Protein AF-A0A2V9YGC2-F1 (afdb_monomer_lite)

pLDDT: mean 83.91, std 12.82, range [38.19, 96.31]

Foldseek 3Di:
DDPDPVVVVVVLVVVVVVDPPVVSVLVLLLVLLVVLLVFADEPPDPDSDQDPVHSSVVCVVPVPVSNLSSLSSQQLVLQVLLVVQCVVFNDAAWDKDWSVVRVRRDDPSQAGSVRAGWIWTDHGFKIKTKHCADQRPDHDDRVPDDDHPVRLVVDDASGWYQDPNRMTMHMHGDDD

Radius of gyration: 16.86 Å; chains: 1; bounding box: 37×30×47 Å

Structure (mmCIF, N/CA/C/O backbone):
data_AF-A0A2V9YGC2-F1
#
_entry.id   AF-A0A2V9YGC2-F1
#
loop_
_atom_site.group_PDB
_atom_site.id
_atom_site.type_symbol
_atom_site.label_atom_id
_atom_site.label_alt_id
_atom_site.label_comp_id
_atom_site.label_asym_id
_atom_site.label_entity_id
_atom_site.label_seq_id
_atom_site.pdbx_PDB_ins_code
_atom_site.Cartn_x
_atom_site.Cartn_y
_atom_site.Cartn_z
_atom_site.occupancy
_atom_site.B_iso_or_equiv
_atom_site.auth_seq_id
_atom_site.auth_comp_id
_atom_site.auth_asym_id
_atom_site.auth_atom_id
_atom_site.pdbx_PDB_model_num
ATOM 1 N N . MET A 1 1 ? -12.649 12.668 -11.125 1.00 38.19 1 MET A N 1
ATOM 2 C CA . MET A 1 1 ? -12.401 11.821 -12.310 1.00 38.19 1 MET A CA 1
ATOM 3 C C . MET A 1 1 ? -12.307 10.386 -11.817 1.00 38.19 1 MET A C 1
ATOM 5 O O . MET A 1 1 ? -11.302 10.010 -11.233 1.00 38.19 1 MET A O 1
ATOM 9 N N . PHE A 1 2 ? -13.421 9.656 -11.890 1.00 38.47 2 PHE A N 1
ATOM 10 C CA . PHE A 1 2 ? -13.584 8.323 -11.309 1.00 38.47 2 PHE A CA 1
ATOM 11 C C . PHE A 1 2 ? -13.003 7.264 -12.248 1.00 38.47 2 PHE A C 1
ATOM 13 O O . PHE A 1 2 ? -13.711 6.711 -13.081 1.00 38.47 2 PHE A O 1
ATOM 20 N N . LEU A 1 3 ? -11.716 6.970 -12.104 1.00 44.44 3 LEU A N 1
ATOM 21 C CA . LEU A 1 3 ? -11.205 5.648 -12.456 1.00 44.44 3 LEU A CA 1
ATOM 22 C C . LEU A 1 3 ? -11.157 4.851 -11.154 1.00 44.44 3 LEU A C 1
ATOM 24 O O . LEU A 1 3 ? -10.138 4.800 -10.476 1.00 44.44 3 LEU A O 1
ATOM 28 N N . GLY A 1 4 ? -12.316 4.328 -10.751 1.00 53.81 4 GLY A N 1
ATOM 29 C CA . GLY A 1 4 ? -12.389 3.345 -9.671 1.00 53.81 4 GLY A CA 1
ATOM 30 C C . GLY A 1 4 ? -11.777 2.007 -10.100 1.00 53.81 4 GLY A C 1
ATOM 31 O O . GLY A 1 4 ? -11.451 1.809 -11.271 1.00 53.81 4 GLY A O 1
ATOM 32 N N . VAL A 1 5 ? -11.687 1.065 -9.160 1.00 56.09 5 VAL A N 1
ATOM 33 C CA . VAL A 1 5 ? -11.126 -0.291 -9.341 1.00 56.09 5 VAL A CA 1
ATOM 34 C C . VAL A 1 5 ? -11.687 -1.016 -10.580 1.00 56.09 5 VAL A C 1
ATOM 36 O O . VAL A 1 5 ? -10.951 -1.694 -11.292 1.00 56.09 5 VAL A O 1
ATOM 39 N N . GLY A 1 6 ? -12.966 -0.808 -10.915 1.00 54.75 6 GLY A N 1
ATOM 40 C CA . GLY A 1 6 ? -13.574 -1.361 -12.135 1.00 54.75 6 GLY A CA 1
ATOM 41 C C . GLY A 1 6 ? -13.026 -0.771 -13.445 1.00 54.75 6 GLY A C 1
ATOM 42 O O . GLY A 1 6 ? -12.872 -1.488 -14.430 1.00 54.75 6 GLY A O 1
ATOM 43 N N . GLY A 1 7 ? -12.665 0.516 -13.453 1.00 62.88 7 GLY A N 1
ATOM 44 C CA . GLY A 1 7 ? -12.011 1.159 -14.596 1.00 62.88 7 GLY A CA 1
ATOM 45 C C . GLY A 1 7 ? -10.589 0.641 -14.815 1.00 62.88 7 GLY A C 1
ATOM 46 O O . GLY A 1 7 ? -10.171 0.476 -15.958 1.00 62.88 7 GLY A O 1
ATOM 47 N N . TRP A 1 8 ? -9.879 0.310 -13.731 1.00 65.00 8 TRP A N 1
ATOM 48 C CA . TRP A 1 8 ? -8.566 -0.335 -13.795 1.00 65.00 8 TRP A CA 1
ATOM 49 C C . TRP A 1 8 ? -8.646 -1.726 -14.434 1.00 65.00 8 TRP A C 1
ATOM 51 O O . TRP A 1 8 ? -7.917 -2.000 -15.384 1.00 65.00 8 TRP A O 1
ATOM 61 N N . PHE A 1 9 ? -9.586 -2.567 -13.990 1.00 69.88 9 PHE A N 1
ATOM 62 C CA . PHE A 1 9 ? -9.788 -3.904 -14.561 1.00 69.88 9 PHE A CA 1
ATOM 63 C C . PHE A 1 9 ? -10.111 -3.864 -16.060 1.00 69.88 9 PHE A C 1
ATOM 65 O O . PHE A 1 9 ? -9.531 -4.624 -16.836 1.00 69.88 9 PHE A O 1
ATOM 72 N N . PHE A 1 10 ? -11.000 -2.962 -16.486 1.00 67.50 10 PHE A N 1
ATOM 73 C CA . PHE A 1 10 ? -11.369 -2.836 -17.898 1.00 67.50 10 PHE A CA 1
ATOM 74 C C . PHE A 1 10 ? -10.204 -2.336 -18.765 1.00 67.50 10 PHE A C 1
ATOM 76 O O . PHE A 1 10 ? -9.967 -2.862 -19.856 1.00 67.50 10 PHE A O 1
ATOM 83 N N . LEU A 1 11 ? -9.444 -1.353 -18.272 1.00 69.56 11 LEU A N 1
ATOM 84 C CA . LEU A 1 11 ? -8.254 -0.842 -18.949 1.00 69.56 11 LEU A CA 1
ATOM 85 C C . LEU A 1 11 ? -7.179 -1.934 -19.074 1.00 69.56 11 LEU A C 1
ATOM 87 O O . LEU A 1 11 ? -6.637 -2.143 -20.158 1.00 69.56 11 LEU A O 1
ATOM 91 N N . GLN A 1 12 ? -6.919 -2.666 -17.988 1.00 68.00 12 GLN A N 1
ATOM 92 C CA . GLN A 1 12 ? -5.958 -3.766 -17.947 1.00 68.00 12 GLN A CA 1
ATOM 93 C C . GLN A 1 12 ? -6.335 -4.873 -18.938 1.00 68.00 12 GLN A C 1
ATOM 95 O O . GLN A 1 12 ? -5.496 -5.297 -19.730 1.00 68.00 12 GLN A O 1
ATOM 100 N N . HIS A 1 13 ? -7.602 -5.295 -18.954 1.00 69.25 13 HIS A N 1
ATOM 101 C CA . HIS A 1 13 ? -8.075 -6.337 -19.865 1.00 69.25 13 HIS A CA 1
ATOM 102 C C . HIS A 1 13 ? -7.991 -5.911 -21.339 1.00 69.25 13 HIS A C 1
ATOM 104 O O . HIS A 1 13 ? -7.511 -6.666 -22.183 1.00 69.25 13 HIS A O 1
ATOM 110 N N . SER A 1 14 ? -8.391 -4.676 -21.651 1.00 70.56 14 SER A N 1
ATOM 111 C CA . SER A 1 14 ? -8.367 -4.152 -23.024 1.00 70.56 14 SER A CA 1
ATOM 112 C C . SER A 1 14 ? -6.942 -4.021 -23.572 1.00 70.56 14 SER A C 1
ATOM 114 O O . SER A 1 14 ? -6.683 -4.325 -24.734 1.00 70.56 14 SER A O 1
ATOM 116 N N . LEU A 1 15 ? -5.994 -3.600 -22.733 1.00 63.19 15 LEU A N 1
ATOM 117 C CA . LEU A 1 15 ? -4.594 -3.443 -23.126 1.00 63.19 15 LEU A CA 1
ATOM 118 C C . LEU A 1 15 ? -3.855 -4.787 -23.248 1.00 63.19 15 LEU A C 1
ATOM 120 O O . LEU A 1 15 ? -3.004 -4.920 -24.125 1.00 63.19 15 LEU A O 1
ATOM 124 N N . GLN A 1 16 ? -4.205 -5.797 -22.444 1.00 62.34 16 GLN A N 1
ATOM 125 C CA . GLN A 1 16 ? -3.674 -7.162 -22.591 1.00 62.34 16 GLN A CA 1
ATOM 126 C C . GLN A 1 16 ? -4.028 -7.804 -23.940 1.00 62.34 16 GLN A C 1
ATOM 128 O O . GLN A 1 16 ? -3.279 -8.648 -24.423 1.00 62.34 16 GLN A O 1
ATOM 133 N N . LEU A 1 17 ? -5.148 -7.408 -24.553 1.00 65.88 17 LEU A N 1
ATOM 134 C CA . LEU A 1 17 ? -5.553 -7.879 -25.882 1.00 65.88 17 LEU A CA 1
ATOM 135 C C . LEU A 1 17 ? -4.816 -7.152 -27.020 1.00 65.88 17 LEU A C 1
ATOM 137 O O . LEU A 1 17 ? -4.646 -7.720 -28.096 1.00 65.88 17 LEU A O 1
ATOM 141 N N . ALA A 1 18 ? -4.383 -5.908 -26.796 1.00 69.69 18 ALA A N 1
ATOM 142 C CA . ALA A 1 18 ? -3.748 -5.066 -27.812 1.00 69.69 18 ALA A CA 1
ATOM 143 C C . ALA A 1 18 ? -2.213 -5.186 -27.853 1.00 69.69 18 ALA A C 1
ATOM 145 O O . ALA A 1 18 ? -1.598 -4.891 -28.877 1.00 69.69 18 ALA A O 1
ATOM 146 N N . PHE A 1 19 ? -1.587 -5.611 -26.753 1.00 64.94 19 PHE A N 1
ATOM 147 C CA . PHE A 1 19 ? -0.135 -5.697 -26.614 1.00 64.94 19 PHE A CA 1
ATOM 148 C C . PHE A 1 19 ? 0.316 -7.117 -26.279 1.00 64.94 19 PHE A C 1
ATOM 150 O O . PHE A 1 19 ? -0.404 -7.889 -25.652 1.00 64.94 19 PHE A O 1
ATOM 157 N N . SER A 1 20 ? 1.557 -7.456 -26.640 1.00 71.69 20 SER A N 1
ATOM 158 C CA . SER A 1 20 ? 2.175 -8.674 -26.111 1.00 71.69 20 SER A CA 1
ATOM 159 C C . SER A 1 20 ? 2.238 -8.606 -24.573 1.00 71.69 20 SER A C 1
ATOM 161 O O . SER A 1 20 ? 2.425 -7.516 -24.019 1.00 71.69 20 SER A O 1
ATOM 163 N N . PRO A 1 21 ? 2.130 -9.740 -23.853 1.00 73.19 21 PRO A N 1
ATOM 164 C CA . PRO A 1 21 ? 2.134 -9.745 -22.386 1.00 73.19 21 PRO A CA 1
ATOM 165 C C . PRO A 1 21 ? 3.355 -9.046 -21.770 1.00 73.19 21 PRO A C 1
ATOM 167 O O . PRO A 1 21 ? 3.265 -8.419 -20.715 1.00 73.19 21 PRO A O 1
ATOM 170 N N . THR A 1 22 ? 4.504 -9.121 -22.445 1.00 72.38 22 THR A N 1
ATOM 171 C CA . THR A 1 22 ? 5.754 -8.474 -22.034 1.00 72.38 22 THR A CA 1
ATOM 172 C C . THR A 1 22 ? 5.717 -6.960 -22.225 1.00 72.38 22 THR A C 1
ATOM 174 O O . THR A 1 22 ? 6.084 -6.231 -21.303 1.00 72.38 22 THR A O 1
ATOM 177 N N . ALA A 1 23 ? 5.232 -6.474 -23.371 1.00 73.62 23 ALA A N 1
ATOM 178 C CA . ALA A 1 23 ? 5.062 -5.043 -23.614 1.00 73.62 23 ALA A CA 1
ATOM 179 C C . ALA A 1 23 ? 4.033 -4.433 -22.650 1.00 73.62 23 ALA A C 1
ATOM 181 O O . ALA A 1 23 ? 4.272 -3.365 -22.086 1.00 73.62 23 ALA A O 1
ATOM 182 N N . PHE A 1 24 ? 2.935 -5.146 -22.385 1.00 82.25 24 PHE A N 1
ATOM 183 C CA . PHE A 1 24 ? 1.934 -4.709 -21.418 1.00 82.25 24 PHE A CA 1
ATOM 184 C C . PHE A 1 24 ? 2.519 -4.576 -20.003 1.00 82.25 24 PHE A C 1
ATOM 186 O O . PHE A 1 24 ? 2.335 -3.548 -19.355 1.00 82.25 24 PHE A O 1
ATOM 193 N N . LYS A 1 25 ? 3.305 -5.562 -19.550 1.00 84.31 25 LYS A N 1
ATOM 194 C CA . LYS A 1 25 ? 3.957 -5.528 -18.231 1.00 84.31 25 LYS A CA 1
ATOM 195 C C . LYS A 1 25 ? 4.904 -4.332 -18.064 1.00 84.31 25 LYS A C 1
ATOM 197 O O . LYS A 1 25 ? 4.970 -3.749 -16.981 1.00 84.31 25 LYS A O 1
ATOM 202 N N . ALA A 1 26 ? 5.629 -3.955 -19.118 1.00 85.00 26 ALA A N 1
ATOM 203 C CA . ALA A 1 26 ? 6.493 -2.775 -19.103 1.00 85.00 26 ALA A CA 1
ATOM 204 C C . ALA A 1 26 ? 5.677 -1.477 -18.966 1.00 85.00 26 ALA A C 1
ATOM 206 O O . ALA A 1 26 ? 5.988 -0.646 -18.114 1.00 85.00 26 ALA A O 1
ATOM 207 N N . VAL A 1 27 ? 4.591 -1.339 -19.736 1.00 87.94 27 VAL A N 1
ATOM 208 C CA . VAL A 1 27 ? 3.674 -0.186 -19.653 1.00 87.94 27 VAL A CA 1
ATOM 209 C C . VAL A 1 27 ? 3.027 -0.087 -18.272 1.00 87.94 27 VAL A C 1
ATOM 211 O O . VAL A 1 27 ? 3.000 0.990 -17.678 1.00 87.94 27 VAL A O 1
ATOM 214 N N . GLU A 1 28 ? 2.556 -1.209 -17.727 1.00 90.56 28 GLU A N 1
ATOM 215 C CA . GLU A 1 28 ? 1.982 -1.273 -16.382 1.00 90.56 28 GLU A CA 1
ATOM 216 C C . GLU A 1 28 ? 3.001 -0.832 -15.322 1.00 90.56 28 GLU A C 1
ATOM 218 O O . GLU A 1 28 ? 2.683 -0.021 -14.454 1.00 90.56 28 GLU A O 1
ATOM 223 N N . THR A 1 29 ? 4.245 -1.305 -15.422 1.00 91.81 29 THR A N 1
ATOM 224 C CA . THR A 1 29 ? 5.324 -0.931 -14.494 1.00 91.81 29 THR A CA 1
ATOM 225 C C . THR A 1 29 ? 5.622 0.569 -14.564 1.00 91.81 29 THR A C 1
ATOM 227 O O . THR A 1 29 ? 5.710 1.233 -13.531 1.00 91.81 29 THR A O 1
ATOM 230 N N . VAL A 1 30 ? 5.722 1.124 -15.775 1.00 91.44 30 VAL A N 1
ATOM 231 C CA . VAL A 1 30 ? 5.904 2.564 -16.011 1.00 91.44 30 VAL A CA 1
ATOM 232 C C . VAL A 1 30 ? 4.776 3.378 -15.383 1.00 91.44 30 VAL A C 1
ATOM 234 O O . VAL A 1 30 ? 5.035 4.362 -14.688 1.00 91.44 30 VAL A O 1
ATOM 237 N N . PHE A 1 31 ? 3.528 2.959 -15.585 1.00 92.06 31 PHE A N 1
ATOM 238 C CA . PHE A 1 31 ? 2.375 3.631 -15.000 1.00 92.06 31 PHE A CA 1
ATOM 239 C C . PHE A 1 31 ? 2.412 3.586 -13.468 1.00 92.06 31 PHE A C 1
ATOM 241 O O . PHE A 1 31 ? 2.262 4.617 -12.813 1.00 92.06 31 PHE A O 1
ATOM 248 N N . LYS A 1 32 ? 2.664 2.410 -12.884 1.00 92.94 32 LYS A N 1
ATOM 249 C CA . LYS A 1 32 ? 2.745 2.238 -11.428 1.00 92.94 32 LYS A CA 1
ATOM 250 C C . LYS A 1 32 ? 3.865 3.075 -10.811 1.00 92.94 32 LYS A C 1
ATOM 252 O O . LYS A 1 32 ? 3.646 3.696 -9.776 1.00 92.94 32 LYS A O 1
ATOM 257 N N . LYS A 1 33 ? 5.017 3.183 -11.476 1.00 91.56 33 LYS A N 1
ATOM 258 C CA . LYS A 1 33 ? 6.092 4.106 -11.087 1.00 91.56 33 LYS A CA 1
ATOM 259 C C . LYS A 1 33 ? 5.623 5.571 -11.085 1.00 91.56 33 LYS A C 1
ATOM 261 O O . LYS A 1 33 ? 5.859 6.299 -10.122 1.00 91.56 33 LYS A O 1
ATOM 266 N N . ALA A 1 34 ? 4.912 6.015 -12.120 1.00 90.38 34 ALA A N 1
ATOM 267 C CA . ALA A 1 34 ? 4.370 7.375 -12.143 1.00 90.38 34 ALA A CA 1
ATOM 268 C C . ALA A 1 34 ? 3.366 7.619 -10.996 1.00 90.38 34 ALA A C 1
ATOM 270 O O . ALA A 1 34 ? 3.374 8.680 -10.372 1.00 90.38 34 ALA A O 1
ATOM 271 N N . VAL A 1 35 ? 2.538 6.622 -10.662 1.00 90.44 35 VAL A N 1
ATOM 272 C CA . VAL A 1 35 ? 1.643 6.683 -9.495 1.00 90.44 35 VAL A CA 1
ATOM 273 C C . VAL A 1 35 ? 2.440 6.777 -8.195 1.00 90.44 35 VAL A C 1
ATOM 275 O O . VAL A 1 35 ? 2.136 7.644 -7.370 1.00 90.44 35 VAL A O 1
ATOM 278 N N . SER A 1 36 ? 3.470 5.942 -8.005 1.00 90.25 36 SER A N 1
ATOM 279 C CA . SER A 1 36 ? 4.282 5.952 -6.781 1.00 90.25 36 SER A CA 1
ATOM 280 C C . SER A 1 36 ? 4.922 7.316 -6.528 1.00 90.25 36 SER A C 1
ATOM 282 O O . SER A 1 36 ? 4.902 7.785 -5.393 1.00 90.25 36 SER A O 1
ATOM 284 N N . ASP A 1 37 ? 5.377 8.009 -7.576 1.00 88.62 37 ASP A N 1
ATOM 285 C CA . ASP A 1 37 ? 5.972 9.351 -7.455 1.00 88.62 37 ASP A CA 1
ATOM 286 C C . ASP A 1 37 ? 4.998 10.395 -6.893 1.00 88.62 37 ASP A C 1
ATOM 288 O O . ASP A 1 37 ? 5.406 11.386 -6.283 1.00 88.62 37 ASP A O 1
ATOM 292 N N . ILE A 1 38 ? 3.694 10.179 -7.063 1.00 88.06 38 ILE A N 1
ATOM 293 C CA . ILE A 1 38 ? 2.644 11.078 -6.580 1.00 88.06 38 ILE A CA 1
ATOM 294 C C . ILE A 1 38 ? 2.219 10.704 -5.160 1.00 88.06 38 ILE A C 1
ATOM 296 O O . ILE A 1 38 ? 1.990 11.591 -4.318 1.00 88.06 38 ILE A O 1
ATOM 300 N N . VAL A 1 39 ? 2.034 9.407 -4.906 1.00 90.31 39 VAL A N 1
ATOM 301 C CA . VAL A 1 39 ? 1.377 8.906 -3.690 1.00 90.31 39 VAL A CA 1
ATOM 302 C C . VAL A 1 39 ? 2.350 8.599 -2.561 1.00 90.31 39 VAL A C 1
ATOM 304 O O . VAL A 1 39 ? 1.938 8.665 -1.405 1.00 90.31 39 VAL A O 1
ATOM 307 N N . VAL A 1 40 ? 3.618 8.322 -2.863 1.00 89.88 40 VAL A N 1
ATOM 308 C CA . VAL A 1 40 ? 4.642 8.032 -1.858 1.00 89.88 40 VAL A CA 1
ATOM 309 C C . VAL A 1 40 ? 5.281 9.332 -1.373 1.00 89.88 40 VAL A C 1
ATOM 311 O O . VAL A 1 40 ? 5.602 10.237 -2.153 1.00 89.88 40 VAL A O 1
ATOM 314 N N . LEU A 1 41 ? 5.450 9.432 -0.059 1.00 88.12 41 LEU A N 1
ATOM 315 C CA . LEU A 1 41 ? 6.173 10.504 0.609 1.00 88.12 41 LEU A CA 1
ATOM 316 C C . LEU A 1 41 ? 7.391 9.898 1.302 1.00 88.12 41 LEU A C 1
ATOM 318 O O . LEU A 1 41 ? 7.283 9.276 2.361 1.00 88.12 41 LEU A O 1
ATOM 322 N N . ARG A 1 42 ? 8.547 10.078 0.663 1.00 82.75 42 ARG A N 1
ATOM 323 C CA . ARG A 1 42 ? 9.849 9.655 1.178 1.00 82.75 42 ARG A CA 1
ATOM 324 C C . ARG A 1 42 ? 10.430 10.754 2.049 1.00 82.75 42 ARG A C 1
ATOM 326 O O . ARG A 1 42 ? 10.332 11.932 1.713 1.00 82.75 42 ARG A O 1
ATOM 333 N N . ARG A 1 43 ? 11.098 10.377 3.140 1.00 67.06 43 ARG A N 1
ATOM 334 C CA . ARG A 1 43 ? 11.730 11.340 4.057 1.00 67.06 43 ARG A CA 1
ATOM 335 C C . ARG A 1 43 ? 12.848 12.161 3.394 1.00 67.06 43 ARG A C 1
ATOM 337 O O . ARG A 1 43 ? 13.120 13.265 3.852 1.00 67.06 43 ARG A O 1
ATOM 344 N N . GLN A 1 44 ? 13.496 11.625 2.355 1.00 56.34 44 GLN A N 1
ATOM 345 C CA . GLN A 1 44 ? 14.679 12.226 1.724 1.00 56.34 44 GLN A CA 1
ATOM 346 C C . GLN A 1 44 ? 14.427 12.956 0.391 1.00 56.34 44 GLN A C 1
ATOM 348 O O . GLN A 1 44 ? 15.341 13.622 -0.084 1.00 56.34 44 GLN A O 1
ATOM 353 N N . ASP A 1 45 ? 13.223 12.920 -0.190 1.00 53.22 45 ASP A N 1
ATOM 354 C CA . ASP A 1 45 ? 12.967 13.565 -1.490 1.00 53.22 45 ASP A CA 1
ATOM 355 C C . ASP A 1 45 ? 12.275 14.926 -1.331 1.00 53.22 45 ASP A C 1
ATOM 357 O O . ASP A 1 45 ? 11.047 15.026 -1.308 1.00 53.22 45 ASP A O 1
ATOM 361 N N . GLN A 1 46 ? 13.068 16.002 -1.262 1.00 45.72 46 GLN A N 1
ATOM 362 C CA . GLN A 1 46 ? 12.564 17.377 -1.411 1.00 45.72 46 GLN A CA 1
ATOM 363 C C . GLN A 1 46 ? 12.478 17.850 -2.871 1.00 45.72 46 GLN A C 1
ATOM 365 O O . GLN A 1 46 ? 11.949 18.928 -3.132 1.00 45.72 46 GLN A O 1
ATOM 370 N N . THR A 1 47 ? 12.899 17.046 -3.847 1.00 48.97 47 THR A N 1
ATOM 371 C CA . THR A 1 47 ? 12.774 17.395 -5.268 1.00 48.97 47 THR A CA 1
ATOM 372 C C . THR A 1 47 ? 12.296 16.198 -6.072 1.00 48.97 47 THR A C 1
ATOM 374 O O . THR A 1 47 ? 13.092 15.424 -6.589 1.00 48.97 47 THR A O 1
ATOM 377 N N . ARG A 1 48 ? 10.970 16.068 -6.207 1.00 56.00 48 ARG A N 1
ATOM 378 C CA . ARG A 1 48 ? 10.347 15.189 -7.205 1.00 56.00 48 ARG A CA 1
ATOM 379 C C . ARG A 1 48 ? 10.707 15.697 -8.596 1.00 56.00 48 ARG A C 1
ATOM 381 O O . ARG A 1 48 ? 10.044 16.585 -9.130 1.00 56.00 48 ARG A O 1
ATOM 388 N N . THR A 1 49 ? 11.764 15.161 -9.181 1.00 59.47 49 THR A N 1
ATOM 389 C CA . THR A 1 49 ? 12.100 15.420 -10.576 1.00 59.47 49 THR A CA 1
ATOM 390 C C . THR A 1 49 ? 11.396 14.382 -11.432 1.00 59.47 49 THR A C 1
ATOM 392 O O . THR A 1 49 ? 11.764 13.210 -11.467 1.00 59.47 49 THR A O 1
ATOM 395 N N . LEU A 1 50 ? 10.343 14.821 -12.127 1.00 68.94 50 LEU A N 1
ATOM 396 C CA . LEU A 1 50 ? 9.797 14.051 -13.241 1.00 68.94 50 LEU A CA 1
ATOM 397 C C . LEU A 1 50 ? 10.953 13.721 -14.199 1.00 68.94 50 LEU A C 1
ATOM 399 O O . LEU A 1 50 ? 11.773 14.607 -14.471 1.00 68.94 50 LEU A O 1
ATOM 403 N N . PRO A 1 51 ? 11.051 12.480 -14.706 1.00 76.00 51 PRO A N 1
ATOM 404 C CA . PRO A 1 51 ? 12.134 12.119 -15.604 1.00 76.00 51 PRO A CA 1
ATOM 405 C C . PRO A 1 51 ? 12.103 13.048 -16.832 1.00 76.00 51 PRO A C 1
ATOM 407 O O . PRO A 1 51 ? 11.081 13.103 -17.521 1.00 76.00 51 PRO A O 1
ATOM 410 N N . PRO A 1 52 ? 13.197 13.774 -17.135 1.00 73.38 52 PRO A N 1
ATOM 411 C CA . PRO A 1 52 ? 13.184 14.869 -18.111 1.00 73.38 52 PRO A CA 1
ATOM 412 C C . PRO A 1 52 ? 12.877 14.409 -19.542 1.00 73.38 52 PRO A C 1
ATOM 414 O O . PRO A 1 52 ? 12.389 15.190 -20.348 1.00 73.38 52 PRO A O 1
ATOM 417 N N . ASN A 1 53 ? 13.120 13.130 -19.842 1.00 82.50 53 ASN A N 1
ATOM 418 C CA . ASN A 1 53 ? 12.878 12.519 -21.152 1.00 82.50 53 ASN A CA 1
ATOM 419 C C . ASN A 1 53 ? 11.644 11.594 -21.158 1.00 82.50 53 ASN A C 1
ATOM 421 O O . ASN A 1 53 ? 11.488 10.771 -22.058 1.00 82.50 53 ASN A O 1
ATOM 425 N N . GLY A 1 54 ? 10.785 11.696 -20.138 1.00 85.25 54 GLY A N 1
ATOM 426 C CA . GLY A 1 54 ? 9.616 10.839 -19.959 1.00 85.25 54 GLY A CA 1
ATOM 427 C C . GLY A 1 54 ? 9.926 9.483 -19.317 1.00 85.25 54 GLY A C 1
ATOM 428 O O . GLY A 1 54 ? 11.070 9.033 -19.234 1.00 85.25 54 GLY A O 1
ATOM 429 N N . TYR A 1 55 ? 8.872 8.820 -18.837 1.00 86.62 55 TYR A N 1
ATOM 430 C CA . TYR A 1 55 ? 8.995 7.589 -18.052 1.00 86.62 55 TYR A CA 1
ATOM 431 C C . TYR A 1 55 ? 9.420 6.363 -18.870 1.00 86.62 55 TYR A C 1
ATOM 433 O O . TYR A 1 55 ? 10.116 5.510 -18.333 1.00 86.62 55 TYR A O 1
ATOM 441 N N . ALA A 1 56 ? 9.051 6.270 -20.151 1.00 85.81 56 ALA A N 1
ATOM 442 C CA . ALA A 1 56 ? 9.439 5.133 -20.993 1.00 85.81 56 ALA A CA 1
ATOM 443 C C . ALA A 1 56 ? 10.964 5.072 -21.202 1.00 85.81 56 ALA A C 1
ATOM 445 O O . ALA A 1 56 ? 11.582 4.039 -20.974 1.00 85.81 56 ALA A O 1
ATOM 446 N N . VAL A 1 57 ? 11.586 6.212 -21.525 1.00 87.50 57 VAL A N 1
ATOM 447 C CA . VAL A 1 57 ? 13.046 6.320 -21.694 1.00 87.50 57 VAL A CA 1
ATOM 448 C C . VAL A 1 57 ? 13.780 6.101 -20.368 1.00 87.50 57 VAL A C 1
ATOM 450 O O . VAL A 1 57 ? 14.877 5.549 -20.338 1.00 87.50 57 VAL A O 1
ATOM 453 N N . ALA A 1 58 ? 13.197 6.544 -19.252 1.00 88.69 58 ALA A N 1
ATOM 454 C CA . ALA A 1 58 ? 13.763 6.292 -17.931 1.00 88.69 58 ALA A CA 1
ATOM 455 C C . ALA A 1 58 ? 13.681 4.804 -17.540 1.00 88.69 58 ALA A C 1
ATOM 457 O O . ALA A 1 58 ? 14.648 4.275 -16.997 1.00 88.69 58 ALA A O 1
ATOM 458 N N . TYR A 1 59 ? 12.588 4.116 -17.882 1.00 89.56 59 TYR A N 1
ATOM 459 C CA . TYR A 1 59 ? 12.423 2.680 -17.648 1.00 89.56 59 TYR A CA 1
ATOM 460 C C . TYR A 1 59 ? 13.462 1.837 -18.388 1.00 89.56 59 TYR A C 1
ATOM 462 O O . TYR A 1 59 ? 14.006 0.902 -17.812 1.00 89.56 59 TYR A O 1
ATOM 470 N N . GLU A 1 60 ? 13.782 2.178 -19.639 1.00 89.25 60 GLU A N 1
ATOM 471 C CA . GLU A 1 60 ? 14.821 1.471 -20.403 1.00 89.25 60 GLU A CA 1
ATOM 472 C C . GLU A 1 60 ? 16.197 1.532 -19.725 1.00 89.25 60 GLU A C 1
ATOM 474 O O . GLU A 1 60 ? 16.992 0.602 -19.848 1.00 89.25 60 GLU A O 1
ATOM 479 N N . LYS A 1 61 ? 16.476 2.617 -18.993 1.00 90.94 61 LYS A N 1
ATOM 480 C CA . LYS A 1 61 ? 17.750 2.831 -18.294 1.00 90.94 61 LYS A CA 1
ATOM 481 C C . LYS A 1 61 ? 17.794 2.180 -16.916 1.00 90.94 61 LYS A C 1
ATOM 483 O O . LYS A 1 61 ? 18.865 1.757 -16.493 1.00 90.94 61 LYS A O 1
ATOM 488 N N . ASP A 1 62 ? 16.659 2.121 -16.225 1.00 90.81 62 ASP A N 1
ATOM 489 C CA . ASP A 1 62 ? 16.547 1.534 -14.889 1.00 90.81 62 ASP A CA 1
ATOM 490 C C . ASP A 1 62 ? 15.235 0.741 -14.718 1.00 90.81 62 ASP A C 1
ATOM 492 O O . ASP A 1 62 ? 14.302 1.169 -14.027 1.00 90.81 62 ASP A O 1
ATOM 496 N N . PRO A 1 63 ? 15.136 -0.449 -15.333 1.00 91.75 63 PRO A N 1
ATOM 497 C CA . PRO A 1 63 ? 13.936 -1.268 -15.213 1.00 91.75 63 PRO A CA 1
ATOM 498 C C . PRO A 1 63 ? 13.754 -1.824 -13.794 1.00 91.75 63 PRO A C 1
ATOM 500 O O . PRO A 1 63 ? 12.624 -2.084 -13.380 1.00 91.75 63 PRO A O 1
ATOM 503 N N . ALA A 1 64 ? 14.842 -2.010 -13.040 1.00 92.12 64 ALA A N 1
ATOM 504 C CA . ALA A 1 64 ? 14.806 -2.568 -11.692 1.00 92.12 64 ALA A CA 1
ATOM 505 C C . ALA A 1 64 ? 14.251 -1.563 -10.671 1.00 92.12 64 ALA A C 1
ATOM 507 O O . ALA A 1 64 ? 13.367 -1.923 -9.890 1.00 92.12 64 ALA A O 1
ATOM 508 N N . GLY A 1 65 ? 14.694 -0.301 -10.712 1.00 90.00 65 GLY A N 1
ATOM 509 C CA . GLY A 1 65 ? 14.152 0.760 -9.861 1.00 90.00 65 GLY A CA 1
ATOM 510 C C . GLY A 1 65 ? 12.671 1.015 -10.133 1.00 90.00 65 GLY A C 1
ATOM 511 O O . GLY A 1 65 ? 11.870 1.111 -9.205 1.00 90.00 65 GLY A O 1
ATOM 512 N N . PHE A 1 66 ? 12.262 0.991 -11.403 1.00 93.25 66 PHE A N 1
ATOM 513 C CA . PHE A 1 66 ? 10.850 1.085 -11.783 1.00 93.25 66 PHE A CA 1
ATOM 514 C C . PHE A 1 66 ? 10.007 -0.080 -11.252 1.00 93.25 66 PHE A C 1
ATOM 516 O O . PHE A 1 66 ? 8.881 0.137 -10.808 1.00 93.25 66 PHE A O 1
ATOM 523 N N . GLN A 1 67 ? 10.530 -1.309 -11.264 1.00 92.88 67 GLN A N 1
ATOM 524 C CA . GLN A 1 67 ? 9.842 -2.455 -10.661 1.00 92.88 67 GLN A CA 1
ATOM 525 C C . GLN A 1 67 ? 9.728 -2.324 -9.137 1.00 92.88 67 GLN A C 1
ATOM 527 O O . GLN A 1 67 ? 8.686 -2.665 -8.576 1.00 92.88 67 GLN A O 1
ATOM 532 N N . ALA A 1 68 ? 10.770 -1.830 -8.464 1.00 91.25 68 ALA A N 1
ATOM 533 C CA . ALA A 1 68 ? 10.738 -1.586 -7.024 1.00 91.25 68 ALA A CA 1
ATOM 534 C C . ALA A 1 68 ? 9.682 -0.531 -6.656 1.00 91.25 68 ALA A C 1
ATOM 536 O O . ALA A 1 68 ? 8.883 -0.735 -5.743 1.00 91.25 68 ALA A O 1
ATOM 537 N N . ASP A 1 69 ? 9.613 0.551 -7.425 1.00 91.38 69 ASP A N 1
ATOM 538 C CA . ASP A 1 69 ? 8.637 1.620 -7.234 1.00 91.38 69 ASP A CA 1
ATOM 539 C C . ASP A 1 69 ? 7.210 1.194 -7.601 1.00 91.38 69 ASP A C 1
ATOM 541 O O . ASP A 1 69 ? 6.250 1.557 -6.917 1.00 91.38 69 ASP A O 1
ATOM 545 N N . ALA A 1 70 ? 7.052 0.338 -8.612 1.00 93.88 70 ALA A N 1
ATOM 546 C CA . ALA A 1 70 ? 5.757 -0.241 -8.946 1.00 93.88 70 ALA A CA 1
ATOM 547 C C . ALA A 1 70 ? 5.158 -1.040 -7.773 1.00 93.88 70 ALA A C 1
ATOM 549 O O . ALA A 1 70 ? 3.953 -0.951 -7.528 1.00 93.88 70 ALA A O 1
ATOM 550 N N . LYS A 1 71 ? 5.990 -1.735 -6.982 1.00 95.38 71 LYS A N 1
ATOM 551 C CA . LYS A 1 71 ? 5.545 -2.419 -5.754 1.00 95.38 71 LYS A CA 1
ATOM 552 C C . LYS A 1 71 ? 5.020 -1.455 -4.686 1.00 95.38 71 LYS A C 1
ATOM 554 O O . LYS A 1 71 ? 4.101 -1.811 -3.946 1.00 95.38 71 LYS A O 1
ATOM 559 N N . LEU A 1 72 ? 5.552 -0.233 -4.603 1.00 94.44 72 LEU A N 1
ATOM 560 C CA . LEU A 1 72 ? 5.018 0.792 -3.696 1.00 94.44 72 LEU A CA 1
ATOM 561 C C . LEU A 1 72 ? 3.608 1.218 -4.118 1.00 94.44 72 LEU A C 1
ATOM 563 O O . LEU A 1 72 ? 2.731 1.354 -3.265 1.00 94.44 72 LEU A O 1
ATOM 567 N N . ALA A 1 73 ? 3.365 1.377 -5.422 1.00 94.31 73 ALA A N 1
ATOM 568 C CA . ALA A 1 73 ? 2.029 1.675 -5.936 1.00 94.31 73 ALA A CA 1
ATOM 569 C C . ALA A 1 73 ? 1.045 0.519 -5.692 1.00 94.31 73 ALA A C 1
ATOM 571 O O . ALA A 1 73 ? -0.067 0.762 -5.228 1.00 94.31 73 ALA A O 1
ATOM 572 N N . ASP A 1 74 ? 1.460 -0.731 -5.920 1.00 95.31 74 ASP A N 1
ATOM 573 C CA . ASP A 1 74 ? 0.643 -1.919 -5.621 1.00 95.31 74 ASP A CA 1
ATOM 574 C C . ASP A 1 74 ? 0.286 -2.017 -4.131 1.00 95.31 74 ASP A C 1
ATOM 576 O O . ASP A 1 74 ? -0.857 -2.311 -3.764 1.00 95.31 74 ASP A O 1
ATOM 580 N N . THR A 1 75 ? 1.247 -1.698 -3.263 1.00 96.12 75 THR A N 1
ATOM 581 C CA . THR A 1 75 ? 1.044 -1.636 -1.811 1.00 96.12 75 THR A CA 1
ATOM 582 C C . THR A 1 75 ? 0.059 -0.532 -1.433 1.00 96.12 75 THR A C 1
ATOM 584 O O . THR A 1 75 ? -0.845 -0.768 -0.634 1.00 96.12 75 THR A O 1
ATOM 587 N N . TRP A 1 76 ? 0.180 0.657 -2.031 1.00 96.31 76 TRP A N 1
ATOM 588 C CA . TRP A 1 76 ? -0.754 1.766 -1.821 1.00 96.31 76 TRP A CA 1
ATOM 589 C C . TRP A 1 76 ? -2.183 1.412 -2.263 1.00 96.31 76 TRP A C 1
ATOM 591 O O . TRP A 1 76 ? -3.123 1.618 -1.495 1.00 96.31 76 TRP A O 1
ATOM 601 N N . MET A 1 77 ? -2.355 0.823 -3.453 1.00 94.94 77 MET A N 1
ATOM 602 C CA . MET A 1 77 ? -3.670 0.398 -3.958 1.00 94.94 77 MET A CA 1
ATOM 603 C C . MET A 1 77 ? -4.306 -0.669 -3.063 1.00 94.94 77 MET A C 1
ATOM 605 O O . MET A 1 77 ? -5.496 -0.588 -2.745 1.00 94.94 77 MET A O 1
ATOM 609 N N . SER A 1 78 ? -3.510 -1.643 -2.616 1.00 95.44 78 SER A N 1
ATOM 610 C CA . SER A 1 78 ? -3.980 -2.697 -1.715 1.00 95.44 78 SER A CA 1
ATOM 611 C C 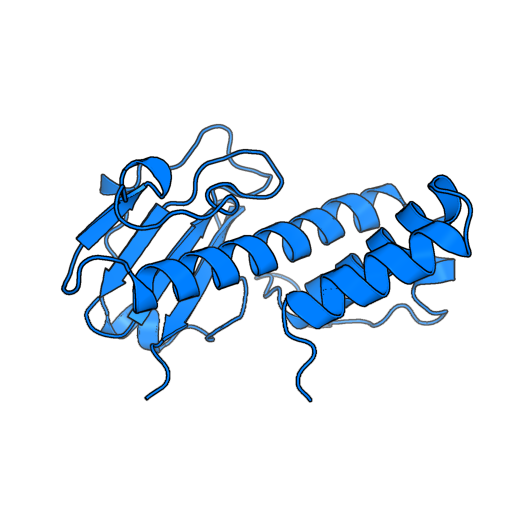. SER A 1 78 ? -4.369 -2.132 -0.348 1.00 95.44 78 SER A C 1
ATOM 613 O O . SER A 1 78 ? -5.434 -2.460 0.169 1.00 95.44 78 SER A O 1
ATOM 615 N N . ALA A 1 79 ? -3.576 -1.207 0.200 1.00 95.75 79 ALA A N 1
ATOM 616 C CA . ALA A 1 79 ? -3.876 -0.541 1.463 1.00 95.75 79 ALA A CA 1
ATOM 617 C C . ALA A 1 79 ? -5.165 0.296 1.400 1.00 95.75 79 ALA A C 1
ATOM 619 O O . ALA A 1 79 ? -5.961 0.246 2.338 1.00 95.75 79 ALA A O 1
ATOM 620 N N . ILE A 1 80 ? -5.411 1.023 0.301 1.00 94.38 80 ILE A N 1
ATOM 621 C CA . ILE A 1 80 ? -6.681 1.741 0.095 1.00 94.38 80 ILE A CA 1
ATOM 622 C C . ILE A 1 80 ? -7.848 0.761 0.038 1.00 94.38 80 ILE A C 1
ATOM 624 O O . ILE A 1 80 ? -8.814 0.929 0.779 1.00 94.38 80 ILE A O 1
ATOM 628 N N . SER A 1 81 ? -7.739 -0.278 -0.790 1.00 93.38 81 SER A N 1
ATOM 629 C CA . SER A 1 81 ? -8.807 -1.268 -0.970 1.00 93.38 81 SER A CA 1
ATOM 630 C C . SER A 1 81 ? -9.143 -1.979 0.344 1.00 93.38 81 SER A C 1
ATOM 632 O O . SER A 1 81 ? -10.312 -2.181 0.674 1.00 93.38 81 SER A O 1
ATOM 634 N N . LEU A 1 82 ? -8.123 -2.318 1.139 1.00 94.88 82 LEU A N 1
ATOM 635 C CA . LEU A 1 82 ? -8.300 -2.883 2.472 1.00 94.88 82 LEU A CA 1
ATOM 636 C C . LEU A 1 82 ? -8.984 -1.895 3.420 1.00 94.88 82 LEU A C 1
ATOM 638 O O . LEU A 1 82 ? -9.918 -2.277 4.123 1.00 94.88 82 LEU A O 1
ATOM 642 N N . ALA A 1 83 ? -8.543 -0.638 3.451 1.00 94.00 83 ALA A N 1
ATOM 643 C CA . ALA A 1 83 ? -9.124 0.365 4.334 1.00 94.00 83 ALA A CA 1
ATOM 644 C C . ALA A 1 83 ? -10.597 0.650 4.003 1.00 94.00 83 ALA A C 1
ATOM 646 O O . ALA A 1 83 ? -11.422 0.724 4.913 1.00 94.00 83 ALA A O 1
ATOM 647 N N . GLU A 1 84 ? -10.946 0.748 2.718 1.00 92.62 84 GLU A N 1
ATOM 648 C CA . GLU A 1 84 ? -12.333 0.880 2.259 1.00 92.62 84 GLU A CA 1
ATOM 649 C C . GLU A 1 84 ? -13.181 -0.316 2.706 1.00 92.62 84 GLU A C 1
ATOM 651 O O . GLU A 1 84 ? -14.255 -0.142 3.285 1.00 92.62 84 GLU A O 1
ATOM 656 N N . ALA A 1 85 ? -12.671 -1.535 2.528 1.00 92.81 85 ALA A N 1
ATOM 657 C CA . ALA A 1 85 ? -13.373 -2.739 2.954 1.00 92.81 85 ALA A CA 1
ATOM 658 C C . ALA A 1 85 ? -13.556 -2.795 4.487 1.00 92.81 85 ALA A C 1
ATOM 660 O O . ALA A 1 85 ? -14.616 -3.197 4.969 1.00 92.81 85 ALA A O 1
ATOM 661 N N . VAL A 1 86 ? -12.575 -2.325 5.267 1.00 94.12 86 VAL A N 1
ATOM 662 C CA . VAL A 1 86 ? -12.693 -2.199 6.731 1.00 94.12 86 VAL A CA 1
ATOM 663 C C . VAL A 1 86 ? -13.702 -1.121 7.134 1.00 94.12 86 VAL A C 1
ATOM 665 O O . VAL A 1 86 ? -14.447 -1.330 8.089 1.00 94.12 86 VAL A O 1
ATOM 668 N N . PHE A 1 87 ? -13.779 0.013 6.438 1.00 92.12 87 PHE A N 1
ATOM 669 C CA . PHE A 1 87 ? -14.792 1.027 6.749 1.00 92.12 87 PHE A CA 1
ATOM 670 C C . PHE A 1 87 ? -16.220 0.561 6.455 1.00 92.12 87 PHE A C 1
ATOM 672 O O . PHE A 1 87 ? -17.140 0.970 7.169 1.00 92.12 87 PHE A O 1
ATOM 679 N N . ASN A 1 88 ? -16.396 -0.279 5.433 1.00 90.44 88 ASN A N 1
ATOM 680 C CA . ASN A 1 88 ? -17.707 -0.750 4.984 1.00 90.44 88 ASN A CA 1
ATOM 681 C C . ASN A 1 88 ? -18.193 -2.001 5.729 1.00 90.44 88 ASN A C 1
ATOM 683 O O . ASN A 1 88 ? -19.392 -2.153 5.953 1.00 90.44 88 ASN A O 1
ATOM 687 N N . HIS A 1 89 ? -17.278 -2.898 6.106 1.00 90.81 89 HIS A N 1
ATOM 688 C CA . HIS A 1 89 ? -17.616 -4.227 6.639 1.00 90.81 89 HIS A CA 1
ATOM 689 C C . HIS A 1 89 ? -16.838 -4.601 7.910 1.00 90.81 89 HIS A C 1
ATOM 691 O O . HIS A 1 89 ? -17.062 -5.654 8.513 1.00 90.81 89 HIS A O 1
ATOM 697 N N . GLY A 1 90 ? -15.879 -3.774 8.317 1.00 88.25 90 GLY A N 1
ATOM 698 C CA . GLY A 1 90 ? -15.077 -3.997 9.511 1.00 88.25 90 GLY A CA 1
ATOM 699 C C . GLY A 1 90 ? -15.793 -3.565 10.793 1.00 88.25 90 GLY A C 1
ATOM 700 O O . GLY A 1 90 ? -16.712 -2.748 10.756 1.00 88.25 90 GLY A O 1
ATOM 701 N N . PRO A 1 91 ? -15.351 -4.078 11.952 1.00 88.12 91 PRO A N 1
ATOM 702 C CA . PRO A 1 91 ? -15.855 -3.621 13.238 1.00 88.12 91 PRO A CA 1
ATOM 703 C C . PRO A 1 91 ? -15.484 -2.150 13.482 1.00 88.12 91 PRO A C 1
ATOM 705 O O . PRO A 1 91 ? -14.359 -1.718 13.200 1.00 88.12 91 PRO A O 1
ATOM 708 N N . ASP A 1 92 ? -16.418 -1.393 14.051 1.00 88.88 92 ASP A N 1
ATOM 709 C CA . ASP A 1 92 ? -16.179 -0.024 14.507 1.00 88.88 92 ASP A CA 1
ATOM 710 C C . ASP A 1 92 ? -15.327 0.020 15.794 1.00 88.88 92 ASP A C 1
ATOM 712 O O . ASP A 1 92 ? -14.970 -1.007 16.382 1.00 88.88 92 ASP A O 1
ATOM 716 N N . GLY A 1 93 ? -14.980 1.235 16.226 1.00 89.31 93 GLY A N 1
ATOM 717 C CA . GLY A 1 93 ? -14.261 1.496 17.473 1.00 89.31 93 GLY A CA 1
ATOM 718 C C . GLY A 1 93 ? -12.739 1.530 17.335 1.00 89.31 93 GLY A C 1
ATOM 719 O O . GLY A 1 93 ? -12.189 1.712 16.249 1.00 89.31 93 GLY A O 1
ATOM 720 N N . ASN A 1 94 ? -12.058 1.378 18.473 1.00 92.25 94 ASN A N 1
ATOM 72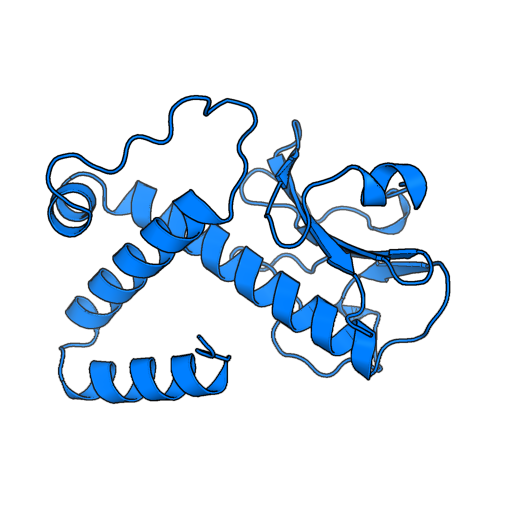1 C CA . ASN A 1 94 ? -10.609 1.537 18.589 1.00 92.25 94 ASN A CA 1
ATOM 722 C C . ASN A 1 94 ? -9.929 0.178 18.737 1.00 92.25 94 ASN A C 1
ATOM 724 O O . ASN A 1 94 ? -10.100 -0.502 19.747 1.00 92.25 94 ASN A O 1
ATOM 728 N N . TRP A 1 95 ? -9.140 -0.220 17.743 1.00 93.19 95 TRP A N 1
ATOM 729 C CA . TRP A 1 95 ? -8.449 -1.509 17.760 1.00 93.19 95 TRP A CA 1
ATOM 730 C C . TRP A 1 95 ? -7.230 -1.516 16.838 1.00 93.19 95 TRP A C 1
ATOM 732 O O . TRP A 1 95 ? -7.047 -0.620 16.015 1.00 93.19 95 TRP A O 1
ATOM 742 N N . VAL A 1 96 ? -6.375 -2.526 17.007 1.00 93.88 96 VAL A N 1
ATOM 743 C CA . VAL A 1 96 ? -5.233 -2.807 16.126 1.00 93.88 96 VAL A CA 1
ATOM 744 C C . VAL A 1 96 ? -5.201 -4.300 15.846 1.00 93.88 96 VAL A C 1
ATOM 746 O O . VAL A 1 96 ? -5.271 -5.097 16.783 1.00 93.88 96 VAL A O 1
ATOM 749 N N . ARG A 1 97 ? -5.171 -4.694 14.573 1.00 93.62 97 ARG A N 1
ATOM 750 C CA . ARG A 1 97 ? -5.241 -6.101 14.148 1.00 93.62 97 ARG A CA 1
ATOM 751 C C . ARG A 1 97 ? -4.428 -6.318 12.880 1.00 93.62 97 ARG A C 1
ATOM 753 O O . ARG A 1 97 ? -4.268 -5.392 12.094 1.00 93.62 97 ARG A O 1
ATOM 760 N N . ARG A 1 98 ? -3.959 -7.544 12.649 1.00 93.69 98 ARG A N 1
ATOM 761 C CA . ARG A 1 98 ? -3.503 -7.943 11.309 1.00 93.69 98 ARG A CA 1
ATOM 762 C C . ARG A 1 98 ? -4.705 -8.040 10.383 1.00 93.69 98 ARG A C 1
ATOM 764 O O . ARG A 1 98 ? -5.775 -8.446 10.834 1.00 93.69 98 ARG A O 1
ATOM 771 N N . ALA A 1 99 ? -4.516 -7.733 9.105 1.00 92.69 99 ALA A N 1
ATOM 772 C CA . ALA A 1 99 ? -5.550 -7.850 8.082 1.00 92.69 99 ALA A CA 1
ATOM 773 C C . ALA A 1 99 ? -6.182 -9.254 8.060 1.00 92.69 99 ALA A C 1
ATOM 775 O O . ALA A 1 99 ? -7.402 -9.383 7.977 1.00 92.69 99 ALA A O 1
ATOM 776 N N . ASP A 1 100 ? -5.370 -10.297 8.252 1.00 90.38 100 ASP A N 1
ATOM 777 C CA . ASP A 1 100 ? -5.830 -11.690 8.270 1.00 90.38 100 ASP A CA 1
ATOM 778 C C . ASP A 1 100 ? -6.778 -12.021 9.427 1.00 90.38 100 ASP A C 1
ATOM 780 O O . ASP A 1 100 ? -7.667 -12.865 9.290 1.00 90.38 100 ASP A O 1
ATOM 784 N N . ASP A 1 101 ? -6.638 -11.311 10.546 1.00 91.06 101 ASP A N 1
ATOM 785 C CA . ASP A 1 101 ? -7.448 -11.518 11.744 1.00 91.06 101 ASP A CA 1
ATOM 786 C C . ASP A 1 101 ? -8.814 -10.789 11.650 1.00 91.06 101 ASP A C 1
ATOM 788 O O . ASP A 1 101 ? -9.696 -10.991 12.494 1.00 91.06 101 ASP A O 1
ATOM 792 N N . ILE A 1 102 ? -9.040 -9.959 10.620 1.00 88.88 102 ILE A N 1
ATOM 793 C CA . ILE A 1 102 ? -10.297 -9.222 10.393 1.00 88.88 102 ILE A CA 1
ATOM 794 C C . ILE A 1 102 ? -11.237 -10.064 9.523 1.00 88.88 102 ILE A C 1
ATOM 796 O O . ILE A 1 102 ? -11.437 -9.821 8.334 1.00 88.88 102 ILE A O 1
ATOM 800 N N . ARG A 1 103 ? -11.845 -11.085 10.133 1.00 85.00 103 ARG A N 1
ATOM 801 C CA . ARG A 1 103 ? -12.689 -12.068 9.426 1.00 85.00 103 ARG A CA 1
ATOM 802 C C . ARG A 1 103 ? -13.882 -11.472 8.672 1.00 85.00 103 ARG A C 1
ATOM 804 O O . ARG A 1 103 ? -14.325 -12.076 7.706 1.00 85.00 103 ARG A O 1
ATOM 811 N N . THR A 1 104 ? -14.393 -10.317 9.096 1.00 83.19 104 THR A N 1
ATOM 812 C CA . THR A 1 104 ? -15.554 -9.669 8.463 1.00 83.19 104 THR A CA 1
ATOM 813 C C . THR A 1 104 ? -15.221 -8.967 7.145 1.00 83.19 104 THR A C 1
ATOM 815 O O . THR A 1 104 ? -16.130 -8.586 6.417 1.00 83.19 104 THR A O 1
ATOM 818 N N . VAL A 1 105 ? -13.935 -8.798 6.818 1.00 82.69 105 VAL A N 1
ATOM 819 C CA . VAL A 1 105 ? -13.479 -8.074 5.627 1.00 82.69 105 VAL A CA 1
ATOM 820 C C . VAL A 1 105 ? -12.981 -9.067 4.580 1.00 82.69 105 VAL A C 1
ATOM 822 O O . VAL A 1 105 ? -11.850 -9.540 4.647 1.00 82.69 105 VAL A O 1
ATOM 825 N N . THR A 1 106 ? -13.814 -9.411 3.601 1.00 75.62 106 THR A N 1
ATOM 826 C CA . THR A 1 106 ? -13.448 -10.308 2.493 1.00 75.62 106 THR A CA 1
ATOM 827 C C . THR A 1 106 ? -12.833 -9.499 1.350 1.00 75.62 106 THR A C 1
ATOM 829 O O . THR A 1 106 ? -13.543 -8.951 0.514 1.00 75.62 106 THR A O 1
ATOM 832 N N . THR A 1 107 ? -11.509 -9.379 1.345 1.00 82.12 107 THR A N 1
ATOM 833 C CA . THR A 1 107 ? -10.735 -8.745 0.271 1.00 82.12 107 THR A CA 1
ATOM 834 C C . THR A 1 107 ? -9.467 -9.549 0.034 1.00 82.12 107 THR A C 1
ATOM 836 O O . THR A 1 107 ? -8.895 -10.067 0.997 1.00 82.12 107 THR A O 1
ATOM 839 N N . ASP A 1 108 ? -9.019 -9.616 -1.216 1.00 87.44 108 ASP A N 1
ATOM 840 C CA . ASP A 1 108 ? -7.742 -10.238 -1.586 1.00 87.44 108 ASP A CA 1
ATOM 841 C C . ASP A 1 108 ? -6.548 -9.315 -1.269 1.00 87.44 108 ASP A C 1
ATOM 843 O O . ASP A 1 108 ? -5.398 -9.742 -1.239 1.00 87.44 108 ASP A O 1
ATOM 847 N N . HIS A 1 109 ? -6.809 -8.045 -0.946 1.00 90.69 109 HIS A N 1
ATOM 848 C CA . HIS A 1 109 ? -5.799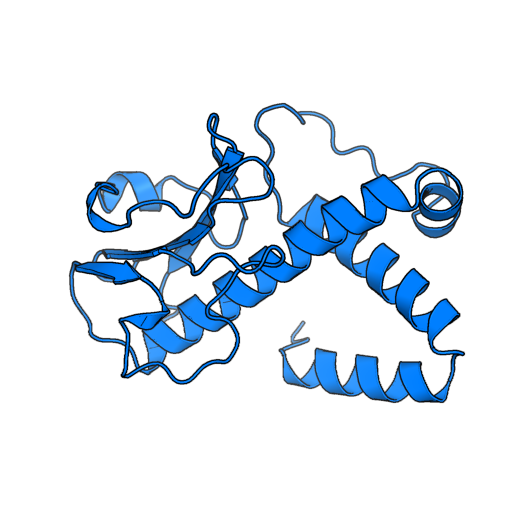 -7.015 -0.690 1.00 90.69 109 HIS A CA 1
ATOM 849 C C . HIS A 1 109 ? -5.315 -6.978 0.770 1.00 90.69 109 HIS A C 1
ATOM 851 O O . HIS A 1 109 ? -5.175 -5.913 1.370 1.00 90.69 109 HIS A O 1
ATOM 857 N N . ARG A 1 110 ? -5.083 -8.145 1.379 1.00 92.56 110 ARG A N 1
ATOM 858 C CA . ARG A 1 110 ? -4.651 -8.255 2.789 1.00 92.56 110 ARG A CA 1
ATOM 859 C C . ARG A 1 110 ? -3.145 -8.128 2.990 1.00 92.56 110 ARG A C 1
ATOM 861 O O . ARG A 1 110 ? -2.705 -7.914 4.121 1.00 92.56 110 ARG A O 1
ATOM 868 N N . THR A 1 111 ? -2.375 -8.232 1.914 1.00 93.50 111 THR A N 1
ATOM 869 C CA . THR A 1 111 ? -0.914 -8.185 1.936 1.00 93.50 111 THR A CA 1
ATOM 870 C C . THR A 1 111 ? -0.369 -7.050 1.081 1.00 93.50 111 THR A C 1
ATOM 872 O O . THR A 1 111 ? -1.000 -6.624 0.113 1.00 93.50 111 THR A O 1
ATOM 875 N N . ASP A 1 112 ? 0.831 -6.587 1.418 1.00 94.06 112 ASP A N 1
ATOM 876 C CA . ASP A 1 112 ? 1.602 -5.689 0.567 1.00 94.06 112 ASP A CA 1
ATOM 877 C C . ASP A 1 112 ? 2.193 -6.414 -0.659 1.00 94.06 112 ASP A C 1
ATOM 879 O O . ASP A 1 112 ? 2.057 -7.629 -0.827 1.00 94.06 112 ASP A O 1
ATOM 883 N N . ALA A 1 113 ? 2.870 -5.664 -1.532 1.00 94.50 113 ALA A N 1
ATOM 884 C CA . ALA A 1 113 ? 3.472 -6.200 -2.755 1.00 94.50 113 ALA A CA 1
ATOM 885 C C . ALA A 1 113 ? 4.694 -7.118 -2.519 1.00 94.50 113 ALA A C 1
ATOM 887 O O . ALA A 1 113 ? 5.256 -7.666 -3.474 1.00 94.50 113 ALA A O 1
ATOM 888 N N . TRP A 1 114 ? 5.127 -7.278 -1.266 1.00 93.25 114 TRP A N 1
ATOM 889 C CA . TRP A 1 114 ? 6.157 -8.231 -0.843 1.00 93.25 114 TRP A CA 1
ATOM 890 C C . TRP A 1 114 ? 5.560 -9.459 -0.142 1.00 93.25 114 TRP A C 1
ATOM 892 O O . TRP A 1 114 ? 6.301 -10.377 0.200 1.00 93.25 114 TRP A O 1
ATOM 902 N N . GLY A 1 115 ? 4.233 -9.522 0.002 1.00 91.19 115 GLY A N 1
ATOM 903 C CA . GLY A 1 115 ? 3.520 -10.648 0.602 1.00 91.19 115 GLY A CA 1
ATOM 904 C C . GLY A 1 115 ? 3.402 -10.568 2.123 1.00 91.19 115 GLY A C 1
ATOM 905 O O . GLY A 1 115 ? 2.981 -11.540 2.749 1.00 91.19 115 GLY A O 1
ATOM 906 N N . HIS A 1 116 ? 3.741 -9.436 2.743 1.00 91.88 116 HIS A N 1
ATOM 907 C CA . HIS A 1 116 ? 3.549 -9.257 4.178 1.00 91.88 116 HIS A CA 1
ATOM 908 C C . HIS A 1 116 ? 2.105 -8.838 4.467 1.00 91.88 116 HIS A C 1
ATOM 910 O O . HIS A 1 116 ? 1.605 -7.919 3.813 1.00 91.88 116 HIS A O 1
ATOM 916 N N . PRO A 1 117 ? 1.422 -9.438 5.456 1.00 92.50 117 PRO A N 1
ATOM 917 C CA . PRO A 1 117 ? 0.094 -8.990 5.843 1.00 92.50 117 PRO A CA 1
ATOM 918 C C . PRO A 1 117 ? 0.155 -7.590 6.454 1.00 92.50 117 PRO A C 1
ATOM 920 O O . PRO A 1 117 ? 1.064 -7.263 7.223 1.00 92.50 117 PRO A O 1
ATOM 923 N N . PHE A 1 118 ? -0.839 -6.764 6.137 1.00 94.94 118 PHE A N 1
ATOM 924 C CA . PHE A 1 118 ? -0.944 -5.429 6.712 1.00 94.94 118 PHE A CA 1
ATOM 925 C C . PHE A 1 118 ? -1.343 -5.479 8.192 1.00 94.94 118 PHE A C 1
ATOM 927 O O . PHE A 1 118 ? -2.135 -6.322 8.623 1.00 94.94 118 PHE A O 1
ATOM 934 N N . CYS A 1 119 ? -0.881 -4.494 8.957 1.00 94.69 119 CYS A N 1
ATOM 935 C CA . CYS A 1 119 ? -1.497 -4.114 10.220 1.00 94.69 119 CYS A CA 1
ATOM 936 C C . CYS A 1 119 ? -2.524 -3.012 9.978 1.00 94.69 119 CYS A C 1
ATOM 938 O O . CYS A 1 119 ? -2.227 -2.008 9.338 1.00 94.69 119 CYS A O 1
ATOM 940 N N . VAL A 1 120 ? -3.719 -3.172 10.532 1.00 95.25 120 VAL A N 1
ATOM 941 C CA . VAL A 1 120 ? -4.789 -2.183 10.469 1.00 95.25 120 VAL A CA 1
ATOM 942 C C . VAL A 1 120 ? -5.035 -1.640 11.866 1.00 95.25 120 VAL A C 1
ATOM 944 O O . VAL A 1 120 ? -5.332 -2.376 12.810 1.00 95.25 120 VAL A O 1
ATOM 947 N N . LEU A 1 121 ? -4.904 -0.330 11.976 1.00 95.00 121 LEU A N 1
ATOM 948 C CA . LEU A 1 121 ? -5.100 0.465 13.168 1.00 95.00 121 LEU A CA 1
ATOM 949 C C . LEU A 1 121 ? -6.343 1.327 12.952 1.00 95.00 121 LEU A C 1
ATOM 951 O O . LEU A 1 121 ? -6.333 2.213 12.104 1.00 95.00 121 LEU A O 1
ATOM 955 N N . ARG A 1 122 ? -7.401 1.100 13.730 1.00 93.19 122 ARG A N 1
ATOM 956 C CA . ARG A 1 122 ? -8.606 1.933 13.695 1.00 93.19 122 ARG A CA 1
ATOM 957 C C . ARG A 1 122 ? -8.690 2.811 14.934 1.00 93.19 122 ARG A C 1
ATOM 959 O O . ARG A 1 122 ? -8.502 2.332 16.061 1.00 93.19 122 ARG A O 1
ATOM 966 N N . ARG A 1 123 ? -8.951 4.096 14.718 1.00 92.56 123 ARG A N 1
ATOM 967 C CA . ARG A 1 123 ? -9.216 5.099 15.748 1.00 92.56 123 ARG A CA 1
ATOM 968 C C . ARG A 1 123 ? -10.445 5.892 15.321 1.00 92.56 123 ARG A C 1
ATOM 970 O O . ARG A 1 123 ? -10.337 6.793 14.499 1.00 92.56 123 ARG A O 1
ATOM 977 N N . GLU A 1 124 ? -11.605 5.507 15.843 1.00 86.00 124 GLU A N 1
ATOM 978 C CA . GLU A 1 124 ? -12.905 6.091 15.489 1.00 86.00 124 GLU A CA 1
ATOM 979 C C . GLU A 1 124 ? -13.163 6.054 13.965 1.00 86.00 124 GLU A C 1
ATOM 981 O O . GLU A 1 124 ? -13.450 4.990 13.395 1.00 86.00 124 GLU A O 1
ATOM 986 N N . HIS A 1 125 ? -13.034 7.210 13.310 1.00 87.50 125 HIS A N 1
ATOM 987 C CA . HIS A 1 125 ? -13.269 7.430 11.881 1.00 87.50 125 HIS A CA 1
ATOM 988 C C . HIS A 1 125 ? -11.983 7.468 11.049 1.00 87.50 125 HIS A C 1
ATOM 990 O O . HIS A 1 125 ? -12.057 7.548 9.823 1.00 87.50 125 HIS A O 1
ATOM 996 N N . VAL A 1 126 ? -10.826 7.367 11.705 1.00 92.12 126 VAL A N 1
ATOM 997 C CA . VAL A 1 126 ? -9.502 7.321 11.086 1.00 92.12 126 VAL A CA 1
ATOM 998 C C . VAL A 1 126 ? -9.000 5.881 11.077 1.00 92.12 126 VAL A C 1
ATOM 1000 O O . VAL A 1 126 ? -9.134 5.135 12.055 1.00 92.12 126 VAL A O 1
ATOM 1003 N N . LEU A 1 127 ? -8.391 5.484 9.969 1.00 93.94 127 LEU A N 1
ATOM 1004 C CA . LEU A 1 127 ? -7.790 4.176 9.787 1.00 93.94 127 LEU A CA 1
ATOM 1005 C C . LEU A 1 127 ? -6.376 4.337 9.235 1.00 93.94 127 LEU A C 1
ATOM 1007 O O . LEU A 1 127 ? -6.144 5.042 8.258 1.00 93.94 127 LEU A O 1
ATOM 1011 N N . ALA A 1 128 ? -5.436 3.662 9.879 1.00 95.38 128 ALA A N 1
ATOM 1012 C CA . ALA A 1 128 ? -4.058 3.543 9.448 1.00 95.38 128 ALA A CA 1
ATOM 1013 C C . ALA A 1 128 ? -3.773 2.103 9.010 1.00 95.38 128 ALA A C 1
ATOM 1015 O O . ALA A 1 128 ? -4.018 1.158 9.761 1.00 95.38 128 ALA A O 1
ATOM 1016 N N . VAL A 1 129 ? -3.2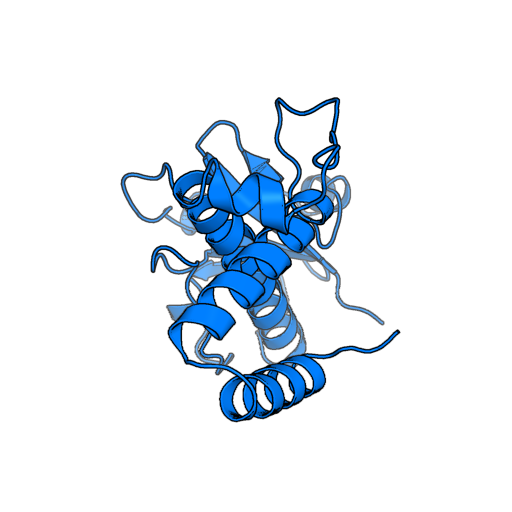60 1.938 7.795 1.00 95.75 129 VAL A N 1
ATOM 1017 C CA . VAL A 1 129 ? -2.782 0.664 7.256 1.00 95.75 129 VAL A CA 1
ATOM 1018 C C . VAL A 1 129 ? -1.262 0.711 7.220 1.00 95.75 129 VAL A C 1
ATOM 1020 O O . VAL A 1 129 ? -0.682 1.599 6.599 1.00 95.75 129 VAL A O 1
ATOM 1023 N N . VAL A 1 130 ? -0.619 -0.234 7.896 1.00 94.75 130 VAL A N 1
ATOM 1024 C CA . VAL A 1 130 ? 0.837 -0.317 8.019 1.00 94.75 130 VAL A CA 1
ATOM 1025 C C . VAL A 1 130 ? 1.332 -1.573 7.316 1.00 94.75 130 VAL A C 1
ATOM 1027 O O . VAL A 1 130 ? 0.893 -2.679 7.629 1.00 94.75 130 VAL A O 1
ATOM 1030 N N . SER A 1 131 ? 2.257 -1.398 6.380 1.00 94.12 131 SER A N 1
ATOM 1031 C CA . SER A 1 131 ? 3.026 -2.463 5.739 1.00 94.12 131 SER A CA 1
ATOM 1032 C C . SER A 1 131 ? 4.440 -2.493 6.304 1.00 94.12 131 SER A C 1
ATOM 1034 O O . SER A 1 131 ? 5.006 -1.461 6.669 1.00 94.12 131 SER A O 1
ATOM 1036 N N . ALA A 1 132 ? 5.011 -3.695 6.355 1.00 90.62 132 ALA A N 1
ATOM 1037 C CA . ALA A 1 132 ? 6.409 -3.901 6.712 1.00 90.62 132 ALA A CA 1
ATOM 1038 C C . ALA A 1 132 ? 7.358 -3.199 5.720 1.00 90.62 132 ALA A C 1
ATOM 1040 O O . ALA A 1 132 ? 8.422 -2.726 6.103 1.00 90.62 132 ALA A O 1
ATOM 1041 N N . GLY A 1 133 ? 6.939 -3.088 4.457 1.00 89.25 133 GLY A N 1
ATOM 1042 C CA . GLY A 1 133 ? 7.715 -2.494 3.383 1.00 89.25 133 GLY A CA 1
ATOM 1043 C C . GLY A 1 133 ? 8.849 -3.399 2.884 1.00 89.25 133 GLY A C 1
ATOM 1044 O O . GLY A 1 133 ? 8.976 -4.551 3.305 1.00 89.25 133 GLY A O 1
ATOM 1045 N N . PRO A 1 134 ? 9.686 -2.887 1.967 1.00 88.12 134 PRO A N 1
ATOM 1046 C CA . PRO A 1 134 ? 10.753 -3.658 1.327 1.00 88.12 134 PRO A CA 1
ATOM 1047 C C . PRO A 1 134 ? 11.928 -3.986 2.254 1.00 88.12 134 PRO A C 1
ATOM 1049 O O . PRO A 1 134 ? 12.642 -4.954 2.009 1.00 88.12 134 PRO A O 1
ATOM 1052 N N . ALA A 1 135 ? 12.171 -3.154 3.270 1.00 80.38 135 ALA A N 1
ATOM 1053 C CA . ALA A 1 135 ? 13.352 -3.244 4.128 1.00 80.38 135 ALA A CA 1
ATOM 1054 C C . ALA A 1 135 ? 13.118 -4.062 5.408 1.00 80.38 135 ALA A C 1
ATOM 1056 O O . ALA A 1 135 ? 14.053 -4.275 6.180 1.00 80.38 135 ALA A O 1
ATOM 1057 N N . ALA A 1 136 ? 11.885 -4.508 5.660 1.00 74.94 136 ALA A N 1
ATOM 1058 C CA . ALA A 1 136 ? 11.579 -5.258 6.863 1.00 74.94 136 ALA A CA 1
ATOM 1059 C C . ALA A 1 136 ? 12.095 -6.704 6.762 1.00 74.94 136 ALA A C 1
ATOM 1061 O O . ALA A 1 136 ? 11.718 -7.427 5.840 1.00 74.94 136 ALA A O 1
ATOM 1062 N N . PRO A 1 137 ? 12.903 -7.171 7.732 1.00 63.97 137 PRO A N 1
ATOM 1063 C CA . PRO A 1 137 ? 13.348 -8.562 7.765 1.00 63.97 137 PRO A CA 1
ATOM 1064 C C . PRO A 1 137 ? 12.214 -9.520 8.160 1.00 63.97 137 PRO A C 1
ATOM 1066 O O . PRO A 1 137 ? 12.288 -10.713 7.880 1.00 63.97 137 PRO A O 1
ATOM 1069 N N . THR A 1 138 ? 11.181 -9.012 8.845 1.00 67.19 138 THR A N 1
ATOM 1070 C CA . THR A 1 138 ? 10.011 -9.770 9.308 1.00 67.19 138 THR A CA 1
ATOM 1071 C C . THR A 1 138 ? 8.766 -8.881 9.354 1.00 67.19 138 THR A C 1
ATOM 1073 O O . THR A 1 138 ? 8.858 -7.655 9.404 1.00 67.19 138 THR A O 1
ATOM 1076 N N . VAL A 1 139 ? 7.589 -9.509 9.349 1.00 67.75 139 VAL A N 1
ATOM 1077 C CA . VAL A 1 139 ? 6.287 -8.834 9.460 1.00 67.75 139 VAL A CA 1
ATOM 1078 C C . VAL A 1 139 ? 6.178 -8.108 10.813 1.00 67.75 139 VAL A C 1
ATOM 1080 O O . VAL A 1 139 ? 6.455 -8.728 11.843 1.00 67.75 139 VAL A O 1
ATOM 1083 N N . PRO A 1 140 ? 5.737 -6.836 10.860 1.00 68.31 140 PRO A N 1
ATOM 1084 C CA . PRO A 1 140 ? 5.580 -6.105 12.110 1.00 68.31 140 PRO A CA 1
ATOM 1085 C C . PRO A 1 140 ? 4.529 -6.766 13.008 1.00 68.31 140 PRO A C 1
ATOM 1087 O O . PRO A 1 140 ? 3.447 -7.158 12.564 1.00 68.31 140 PRO A O 1
ATOM 1090 N N . ASN A 1 141 ? 4.820 -6.848 14.306 1.00 82.56 141 ASN A N 1
ATOM 1091 C CA . ASN A 1 141 ? 3.825 -7.254 15.288 1.00 82.56 141 ASN A CA 1
ATOM 1092 C C . ASN A 1 141 ? 2.833 -6.105 15.508 1.00 82.56 141 ASN A C 1
ATOM 1094 O O . ASN A 1 141 ? 3.132 -5.121 16.181 1.00 82.56 141 ASN A O 1
ATOM 1098 N N . CYS A 1 142 ? 1.624 -6.235 14.960 1.00 87.94 142 CYS A N 1
ATOM 1099 C CA . CYS A 1 142 ? 0.626 -5.166 15.017 1.00 87.94 142 CYS A CA 1
ATOM 1100 C C . CYS A 1 142 ? 0.242 -4.744 16.439 1.00 87.94 142 CYS A C 1
ATOM 1102 O O . CYS A 1 142 ? -0.251 -3.636 16.624 1.00 87.94 142 CYS A O 1
ATOM 1104 N N . LYS A 1 143 ? 0.444 -5.609 17.443 1.00 81.88 143 LYS A N 1
ATOM 1105 C CA . LYS A 1 143 ? 0.131 -5.288 18.843 1.00 81.88 143 LYS A CA 1
ATOM 1106 C C . LYS A 1 143 ? 1.021 -4.185 19.414 1.00 81.88 143 LYS A C 1
ATOM 1108 O O . LYS A 1 143 ? 0.587 -3.494 20.329 1.00 81.88 143 LYS A O 1
ATOM 1113 N N . ASP A 1 144 ? 2.208 -3.999 18.847 1.00 82.88 144 ASP A N 1
ATOM 1114 C CA . ASP A 1 144 ? 3.185 -3.022 19.329 1.00 82.88 144 ASP A CA 1
ATOM 1115 C C . ASP A 1 144 ? 2.952 -1.628 18.712 1.00 82.88 144 ASP A C 1
ATOM 1117 O O . ASP A 1 144 ? 3.579 -0.644 19.103 1.00 82.88 144 ASP A O 1
ATOM 1121 N N . ILE A 1 145 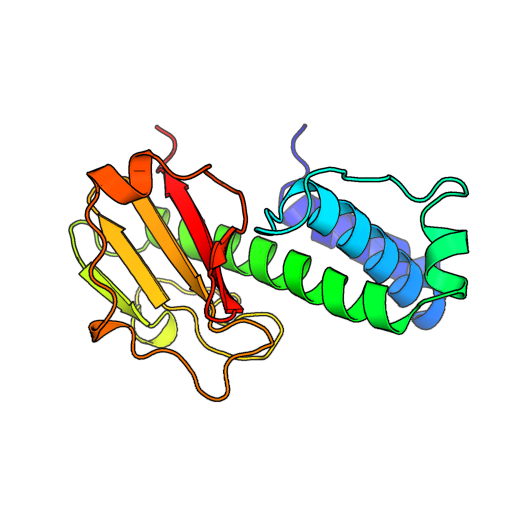? 2.008 -1.512 17.768 1.00 85.06 145 ILE A N 1
ATOM 1122 C CA . ILE A 1 145 ? 1.651 -0.247 17.125 1.00 85.06 145 ILE A CA 1
ATOM 1123 C C . ILE A 1 145 ? 0.672 0.516 18.021 1.00 85.06 145 ILE A C 1
ATOM 1125 O O . ILE A 1 145 ? -0.534 0.256 18.040 1.00 85.06 145 ILE A O 1
ATOM 1129 N N . SER A 1 146 ? 1.192 1.514 18.729 1.00 84.94 146 SER A N 1
ATOM 1130 C CA . SER A 1 146 ? 0.400 2.438 19.538 1.00 84.94 146 SER A CA 1
ATOM 1131 C C . SER A 1 146 ? 0.542 3.861 19.004 1.00 84.94 146 SER A C 1
ATOM 1133 O O . SER A 1 146 ? 1.462 4.581 19.372 1.00 84.94 146 SER A O 1
ATOM 1135 N N . ILE A 1 147 ? -0.369 4.253 18.109 1.00 86.38 147 ILE A N 1
ATOM 1136 C CA . ILE A 1 147 ? -0.471 5.624 17.589 1.00 86.38 147 ILE A CA 1
ATOM 1137 C C . ILE A 1 147 ? -1.834 6.194 18.001 1.00 86.38 147 ILE A C 1
ATOM 1139 O O . ILE A 1 147 ? -2.867 5.504 17.931 1.00 86.38 147 ILE A O 1
ATOM 1143 N N . LYS A 1 148 ? -1.844 7.442 18.478 1.00 86.56 148 LYS A N 1
ATOM 1144 C CA . LYS A 1 148 ? -3.069 8.151 18.883 1.00 86.56 148 LYS A CA 1
ATOM 1145 C C . LYS A 1 148 ? -3.813 8.706 17.668 1.00 86.56 148 LYS A C 1
ATOM 1147 O O . LYS A 1 148 ? -3.207 9.038 16.656 1.00 86.56 148 LYS A O 1
ATOM 1152 N N . ALA A 1 149 ? -5.130 8.884 17.796 1.00 84.50 149 ALA A N 1
ATOM 1153 C CA . ALA A 1 149 ? -5.959 9.484 16.744 1.00 84.50 149 ALA A CA 1
ATOM 1154 C C . ALA A 1 149 ? -5.450 10.877 16.323 1.00 84.50 149 ALA A C 1
ATOM 1156 O O . ALA A 1 149 ? -5.357 11.175 15.138 1.00 84.50 149 ALA A O 1
ATOM 1157 N N . SER A 1 150 ? -5.039 11.693 17.300 1.00 85.69 150 SER A N 1
ATOM 1158 C CA . SER A 1 150 ? -4.498 13.039 17.078 1.00 85.69 150 SER A CA 1
ATOM 1159 C C . SER A 1 150 ? -3.193 13.057 16.284 1.00 85.69 150 SER A C 1
ATOM 1161 O O . SER A 1 150 ? -2.910 14.041 15.613 1.00 85.69 150 SER A O 1
ATOM 1163 N N . GLU A 1 151 ? -2.385 12.000 16.390 1.00 87.00 151 GLU A N 1
ATOM 1164 C CA . GLU A 1 151 ? -1.149 11.858 15.617 1.00 87.00 151 GLU A CA 1
ATOM 1165 C C . GLU A 1 151 ? -1.472 11.428 14.185 1.00 87.00 151 GLU A C 1
ATOM 1167 O O . GLU A 1 151 ? -0.919 11.987 13.246 1.00 87.00 151 GLU A O 1
ATOM 1172 N N . LEU A 1 152 ? -2.424 10.502 14.006 1.00 88.06 152 LEU A N 1
ATOM 1173 C CA . LEU A 1 152 ? -2.879 10.083 12.677 1.00 88.06 152 LEU A CA 1
ATOM 1174 C C . LEU A 1 152 ? -3.492 11.237 11.879 1.00 88.06 152 LEU A C 1
ATOM 1176 O O . LEU A 1 152 ? -3.182 11.375 10.703 1.00 88.06 152 LEU A O 1
ATOM 1180 N N . ALA A 1 153 ? -4.294 12.090 12.519 1.00 84.75 153 ALA A N 1
ATOM 1181 C CA . ALA A 1 153 ? -4.949 13.228 11.869 1.00 84.75 153 ALA A CA 1
ATOM 1182 C C . ALA A 1 153 ? -3.971 14.299 11.340 1.00 84.75 153 ALA A C 1
ATOM 1184 O O . ALA A 1 153 ? -4.343 15.128 10.515 1.00 84.75 153 ALA A O 1
ATOM 1185 N N . GLN A 1 154 ? -2.722 14.313 11.821 1.00 87.69 154 GLN A N 1
ATOM 1186 C CA . GLN A 1 154 ? -1.682 15.233 11.339 1.00 87.69 154 GLN A CA 1
ATOM 1187 C C . GLN A 1 154 ? -0.929 14.685 10.124 1.00 87.69 154 GLN A C 1
ATOM 1189 O O . GLN A 1 154 ? -0.156 15.407 9.490 1.00 87.69 154 GLN A O 1
ATOM 1194 N N . LEU A 1 155 ? -1.114 13.404 9.809 1.00 89.75 155 LEU A N 1
ATOM 1195 C CA . LEU A 1 155 ? -0.443 12.757 8.698 1.00 89.75 155 LEU A CA 1
ATOM 1196 C C . LEU A 1 155 ? -1.213 12.998 7.394 1.00 89.75 155 LEU A C 1
ATOM 1198 O O . LEU A 1 155 ? -2.436 13.089 7.393 1.00 89.75 155 LEU A O 1
ATOM 1202 N N . PRO A 1 156 ? -0.528 13.085 6.244 1.00 90.06 156 PRO A N 1
ATOM 1203 C CA . PRO A 1 156 ? -1.196 13.261 4.962 1.00 90.06 156 PRO A CA 1
ATOM 1204 C C . PRO A 1 156 ? -2.050 12.037 4.610 1.00 90.06 156 PRO A C 1
ATOM 1206 O O . PRO A 1 156 ? -1.550 10.916 4.485 1.00 90.06 156 PRO A O 1
ATOM 1209 N N . HIS A 1 157 ? -3.346 12.263 4.398 1.00 90.94 157 HIS A N 1
ATOM 1210 C CA . HIS A 1 157 ? -4.283 11.193 4.069 1.00 90.94 157 HIS A CA 1
ATOM 1211 C C . HIS A 1 157 ? -4.115 10.713 2.627 1.00 90.94 157 HIS A C 1
ATOM 1213 O O . HIS A 1 157 ? -3.773 11.475 1.718 1.00 90.94 157 HIS A O 1
ATOM 1219 N N . ARG A 1 158 ? -4.385 9.423 2.414 1.00 91.25 158 ARG A N 1
ATOM 1220 C CA . ARG A 1 158 ? -4.296 8.720 1.124 1.00 91.25 158 ARG A CA 1
ATOM 1221 C C . ARG A 1 158 ? -2.911 8.790 0.473 1.00 91.25 158 ARG A C 1
ATOM 1223 O O . ARG A 1 158 ? -2.778 8.539 -0.726 1.00 91.25 158 ARG A O 1
ATOM 1230 N N . LYS A 1 159 ? -1.876 9.106 1.250 1.00 93.12 159 LYS A N 1
ATOM 1231 C CA . LYS A 1 159 ? -0.468 9.005 0.861 1.00 93.12 159 LYS A CA 1
ATOM 1232 C C . LYS A 1 159 ? 0.174 7.824 1.574 1.00 93.12 159 LYS A C 1
ATOM 1234 O O . LYS A 1 159 ? -0.264 7.443 2.655 1.00 93.12 159 LYS A O 1
ATOM 1239 N N . LEU A 1 160 ? 1.195 7.251 0.947 1.00 93.00 160 LEU A N 1
ATOM 1240 C CA . LEU A 1 160 ? 2.016 6.204 1.534 1.00 93.00 160 LEU A CA 1
ATOM 1241 C C . LEU A 1 160 ? 3.272 6.846 2.122 1.00 93.00 160 LEU A C 1
ATOM 1243 O O . LEU A 1 160 ? 4.126 7.350 1.394 1.00 93.00 160 LEU A O 1
ATOM 1247 N N . LEU A 1 161 ? 3.346 6.875 3.443 1.00 92.81 161 LEU A N 1
ATOM 1248 C CA . LEU A 1 161 ? 4.440 7.455 4.207 1.00 92.81 161 LEU A CA 1
ATOM 1249 C C . LEU A 1 161 ? 5.502 6.403 4.473 1.00 92.81 161 LEU A C 1
ATOM 1251 O O . LEU A 1 161 ? 5.198 5.356 5.039 1.00 92.81 161 LEU A O 1
ATOM 1255 N N . GLU A 1 162 ? 6.746 6.704 4.132 1.00 90.12 162 GLU A N 1
ATOM 1256 C CA . GLU A 1 162 ? 7.870 5.853 4.503 1.00 90.12 162 GLU A CA 1
ATOM 1257 C C . GLU A 1 162 ? 8.432 6.272 5.867 1.00 90.12 162 GLU A C 1
ATOM 1259 O O . GLU A 1 162 ? 8.850 7.414 6.080 1.00 90.12 162 GLU A O 1
ATOM 1264 N N . THR A 1 163 ? 8.415 5.341 6.817 1.00 85.19 163 THR A N 1
ATOM 1265 C CA . THR A 1 163 ? 8.962 5.546 8.163 1.00 85.19 163 THR A CA 1
ATOM 1266 C C . THR A 1 163 ? 10.485 5.358 8.175 1.00 85.19 163 THR A C 1
ATOM 1268 O O . THR A 1 163 ? 11.029 4.683 7.303 1.00 85.19 163 THR A O 1
ATOM 1271 N N . PRO A 1 164 ? 11.211 5.868 9.192 1.00 80.25 164 PRO A N 1
ATOM 1272 C CA . PRO A 1 164 ? 12.661 5.667 9.295 1.00 80.25 164 PRO A CA 1
ATOM 1273 C C . PRO A 1 164 ? 13.098 4.196 9.366 1.00 80.25 164 PRO A C 1
ATOM 1275 O O . PRO A 1 164 ? 14.240 3.890 9.044 1.00 80.25 164 PRO A O 1
ATOM 1278 N N . GLY A 1 165 ? 12.206 3.298 9.798 1.00 78.94 165 GLY A N 1
ATOM 1279 C CA . GLY A 1 165 ? 12.449 1.855 9.840 1.00 78.94 165 GLY A CA 1
ATOM 1280 C C . GLY A 1 165 ? 12.109 1.119 8.540 1.00 78.94 165 GLY A C 1
ATOM 1281 O O . GLY A 1 165 ? 12.146 -0.105 8.531 1.00 78.94 165 GLY A O 1
ATOM 1282 N N . GLY A 1 166 ? 11.728 1.829 7.471 1.00 84.88 166 GLY A N 1
ATOM 1283 C CA . GLY A 1 166 ? 11.363 1.241 6.176 1.00 84.88 166 GLY A CA 1
ATOM 1284 C C . GLY A 1 166 ? 9.935 0.690 6.088 1.00 84.88 166 GLY A C 1
ATOM 1285 O O . GLY A 1 166 ? 9.526 0.234 5.022 1.00 84.88 166 GLY A O 1
ATOM 1286 N N . ALA A 1 167 ? 9.156 0.768 7.174 1.00 89.38 167 ALA A N 1
ATOM 1287 C CA . ALA A 1 167 ? 7.727 0.472 7.147 1.00 89.38 167 ALA A CA 1
ATOM 1288 C C . ALA A 1 167 ? 6.956 1.562 6.394 1.00 89.38 167 ALA A C 1
ATOM 1290 O O . ALA A 1 167 ? 7.349 2.734 6.399 1.00 89.38 167 ALA A O 1
ATOM 1291 N N . LEU A 1 168 ? 5.835 1.173 5.796 1.00 93.00 168 LEU A N 1
ATOM 1292 C CA . LEU A 1 168 ? 4.984 2.027 4.978 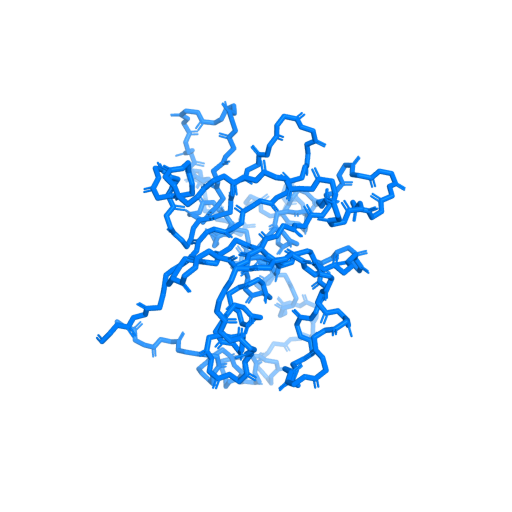1.00 93.00 168 LEU A CA 1
ATOM 1293 C C . LEU A 1 168 ? 3.650 2.247 5.693 1.00 93.00 168 LEU A C 1
ATOM 1295 O O . LEU A 1 168 ? 3.007 1.286 6.103 1.00 93.00 168 LEU A O 1
ATOM 1299 N N . LEU A 1 169 ? 3.222 3.497 5.836 1.00 94.00 169 LEU A N 1
ATOM 1300 C CA . LEU A 1 169 ? 2.003 3.875 6.550 1.00 94.00 169 LEU A CA 1
ATOM 1301 C C . LEU A 1 169 ? 1.060 4.646 5.622 1.00 94.00 169 LEU A C 1
ATOM 1303 O O . LEU A 1 169 ? 1.430 5.682 5.078 1.00 94.00 169 LEU A O 1
ATOM 1307 N N . LEU A 1 170 ? -0.173 4.169 5.480 1.00 96.25 170 LEU A N 1
ATOM 1308 C CA . LEU A 1 170 ? -1.259 4.886 4.819 1.00 96.25 170 LEU A CA 1
ATOM 1309 C C . LEU A 1 170 ? -2.312 5.274 5.846 1.00 96.25 170 LEU A C 1
ATOM 1311 O O . LEU A 1 170 ? -2.831 4.409 6.544 1.00 96.25 170 LEU A O 1
ATOM 1315 N N . VAL A 1 171 ? -2.661 6.556 5.903 1.00 95.25 171 VAL A N 1
ATOM 1316 C CA . VAL A 1 171 ? -3.766 7.054 6.731 1.00 95.25 171 VAL A CA 1
ATOM 1317 C C . VAL A 1 171 ? -4.943 7.417 5.840 1.00 95.25 171 VAL A C 1
ATOM 1319 O O . VAL A 1 171 ? -4.772 8.017 4.778 1.00 95.25 171 VAL A O 1
ATOM 1322 N N . THR A 1 172 ? -6.147 7.048 6.251 1.00 93.62 172 THR A N 1
ATOM 1323 C CA . THR A 1 172 ? -7.387 7.422 5.580 1.00 93.62 172 THR A CA 1
ATOM 1324 C C . THR A 1 172 ? -8.496 7.652 6.597 1.00 93.62 172 THR A C 1
ATOM 1326 O O . THR A 1 172 ? -8.428 7.199 7.738 1.00 93.62 172 THR A O 1
ATOM 1329 N N . GLU A 1 173 ? -9.537 8.337 6.160 1.00 91.12 173 GLU A N 1
ATOM 1330 C CA . GLU A 1 173 ? -10.723 8.629 6.948 1.00 91.12 173 GLU A CA 1
ATOM 1331 C C . GLU A 1 173 ? -11.963 8.146 6.214 1.00 91.12 173 GLU A C 1
ATOM 1333 O O . GLU A 1 173 ? -11.987 8.067 4.978 1.00 91.12 173 GLU A O 1
ATOM 1338 N N . LYS A 1 174 ? -13.001 7.823 6.984 1.00 83.25 174 LYS A N 1
ATOM 1339 C CA . LYS A 1 174 ? -14.308 7.496 6.424 1.00 83.25 174 LYS A CA 1
ATOM 1340 C C . LYS A 1 174 ? -14.885 8.750 5.761 1.00 83.25 174 LYS A C 1
ATOM 1342 O O . LYS A 1 174 ? -15.067 9.767 6.423 1.00 83.25 174 LYS A O 1
ATOM 1347 N N . ALA A 1 175 ? -15.163 8.676 4.460 1.00 70.56 175 ALA A N 1
ATOM 1348 C CA . ALA A 1 175 ? -15.924 9.719 3.781 1.00 70.56 175 ALA A CA 1
ATOM 1349 C C . ALA A 1 175 ? -17.377 9.671 4.282 1.00 70.56 175 ALA A C 1
ATOM 1351 O O . ALA A 1 175 ? -17.966 8.587 4.324 1.00 70.56 175 ALA A O 1
ATOM 1352 N N . TYR A 1 176 ? -17.903 10.822 4.696 1.00 55.50 176 TYR A N 1
ATOM 1353 C CA . TYR A 1 176 ? -19.295 11.003 5.112 1.00 55.50 176 TYR A CA 1
ATOM 1354 C C . TYR A 1 176 ? -20.167 11.440 3.943 1.00 55.50 176 TYR A C 1
ATOM 1356 O O . TYR A 1 176 ? -19.664 12.230 3.109 1.00 55.50 176 TYR A O 1
#

Secondary structure (DSSP, 8-state):
----HHHHHHHHHHHHHHS-HHHHHHHHHHHHHHHHHHHEE-TT-S-----TT-HHHHHHH-HHHHHHHHHHHHHHHHHHHHHHHHHHHS--SSEEEEGGG-TT---S--B-TTSPBPEEEEETTEEEEEE--TT-SS---GGG----HHHHTTSPBTSEEEPTTS-EEEEEE---

Sequence (176 aa):
MFLGVGGWFFLQHSLQLAFSPTAFKAVETVFKKAVSDIVVLRRQDQTRTLPPNGYAVAYEKDPAGFQADAKLADTWMSAISLAEAVFNHGPDGNWVRRADDIRTVTTDHRTDAWGHPFCVLRREHVLAVVSAGPAAPTVPNCKDISIKASELAQLPHRKLLETPGGALLLVTEKAY